Protein AF-A0A3S2V0A5-F1 (afdb_monomer_lite)

Radius of gyration: 32.0 Å; chains: 1; bounding box: 83×74×78 Å

Secondary structure (DSSP, 8-state):
---PPP------------TT--HHHHHHHHHHHHHHHHHHHHHHHHHHHH-----SS--EETTEEEEEEEEETTEEE-TTS-EEEGGGGGG-HHHHHHHHHHHHTT-EEEEEE-TT-HHHHHHHHHHHHHH--SEEEEEETTS-GGG-S-HHHHHHHHTT--

pLDDT: mean 76.96, std 18.18, range [40.91, 97.12]

Sequence (162 aa):
MSPDGEAAPGRGAAGSGLPGFDPVADLLFAVTAALLPAILVLLPAVQLAVRRPAAPGGIRVEGRPAETVVARAAGLRLPDGRSVALDRIPDDPGTRALLARLREDDGTLLVVVEPDGLESAFVLEPLLAAHGPGRVAQLRASEPCAASREPALARACAGAAP

Structure (mmCIF, N/CA/C/O backbone):
data_AF-A0A3S2V0A5-F1
#
_entry.id   AF-A0A3S2V0A5-F1
#
loop_
_atom_site.group_PDB
_atom_site.id
_atom_site.type_symbol
_atom_site.label_atom_id
_atom_site.label_alt_id
_atom_site.label_comp_id
_atom_site.label_asym_id
_atom_site.label_entity_id
_atom_site.label_seq_id
_atom_site.pdbx_PDB_ins_code
_atom_site.Cartn_x
_atom_site.Cartn_y
_atom_site.Cartn_z
_atom_site.occupancy
_atom_site.B_iso_or_equiv
_atom_site.auth_seq_id
_atom_site.auth_comp_id
_atom_site.auth_asym_id
_atom_site.auth_atom_id
_atom_site.pdbx_PDB_model_num
ATOM 1 N N . MET A 1 1 ? 67.701 59.475 -59.522 1.00 45.00 1 MET A N 1
ATOM 2 C CA . MET A 1 1 ? 67.914 58.153 -58.897 1.00 45.00 1 MET A CA 1
ATOM 3 C C . MET A 1 1 ? 66.823 57.934 -57.856 1.00 45.00 1 MET A C 1
ATOM 5 O O . MET A 1 1 ? 66.888 58.448 -56.754 1.00 45.00 1 MET A O 1
ATOM 9 N N . SER A 1 2 ? 65.764 57.279 -58.309 1.00 51.91 2 SER A N 1
ATOM 10 C CA . SER A 1 2 ? 64.647 56.611 -57.621 1.00 51.91 2 SER A CA 1
ATOM 11 C C . SER A 1 2 ? 64.142 55.650 -58.705 1.00 51.91 2 SER A C 1
ATOM 13 O O . SER A 1 2 ? 64.139 56.077 -59.867 1.00 51.91 2 SER A O 1
ATOM 15 N N . PRO A 1 3 ? 63.840 54.376 -58.416 1.00 57.81 3 PRO A N 1
ATOM 16 C CA . PRO A 1 3 ? 62.932 53.965 -57.344 1.00 57.81 3 PRO A CA 1
ATOM 17 C C . PRO A 1 3 ? 63.432 52.771 -56.504 1.00 57.81 3 PRO A C 1
ATOM 19 O O . PRO A 1 3 ? 64.089 51.870 -57.021 1.00 57.81 3 PRO A O 1
ATOM 22 N N . ASP A 1 4 ? 63.051 52.731 -55.228 1.00 53.91 4 ASP A N 1
ATOM 23 C CA . ASP A 1 4 ? 63.098 51.507 -54.425 1.00 53.91 4 ASP A CA 1
ATOM 24 C C . ASP A 1 4 ? 61.800 50.724 -54.650 1.00 53.91 4 ASP A C 1
ATOM 26 O O . ASP A 1 4 ? 60.697 51.245 -54.475 1.00 53.91 4 ASP A O 1
ATOM 30 N N . GLY A 1 5 ? 61.959 49.493 -55.131 1.00 53.88 5 GLY A N 1
ATOM 31 C CA . GLY A 1 5 ? 60.883 48.585 -55.497 1.00 53.88 5 GLY A CA 1
ATOM 32 C C . GLY A 1 5 ? 60.337 47.800 -54.308 1.00 53.88 5 GLY A C 1
ATOM 33 O O . GLY A 1 5 ? 61.083 47.246 -53.503 1.00 53.88 5 GLY A O 1
ATOM 34 N N . GLU A 1 6 ? 59.012 47.711 -54.268 1.00 53.62 6 GLU A N 1
ATOM 35 C CA . GLU A 1 6 ? 58.245 46.678 -53.578 1.00 53.62 6 GLU A CA 1
ATOM 36 C C . GLU A 1 6 ? 58.718 45.263 -53.955 1.00 53.62 6 GLU A C 1
ATOM 38 O O . GLU A 1 6 ? 58.821 44.918 -55.134 1.00 53.62 6 GLU A O 1
ATOM 43 N N . ALA A 1 7 ? 58.903 44.405 -52.949 1.00 53.09 7 ALA A N 1
ATOM 44 C CA . ALA A 1 7 ? 58.836 42.956 -53.103 1.00 53.09 7 ALA A CA 1
ATOM 45 C C . ALA A 1 7 ? 58.215 42.333 -51.843 1.00 53.09 7 ALA A C 1
ATOM 47 O O . ALA A 1 7 ? 58.722 42.464 -50.731 1.00 53.09 7 ALA A O 1
ATOM 48 N N . ALA A 1 8 ? 57.072 41.690 -52.060 1.00 53.41 8 ALA A N 1
ATOM 49 C CA . ALA A 1 8 ? 56.174 41.088 -51.086 1.00 53.41 8 ALA A CA 1
ATOM 50 C C . ALA A 1 8 ? 56.780 39.917 -50.277 1.00 53.41 8 ALA A C 1
ATOM 52 O O . ALA A 1 8 ? 57.675 39.223 -50.767 1.00 53.41 8 ALA A O 1
ATOM 53 N N . PRO A 1 9 ? 56.222 39.589 -49.093 1.00 52.97 9 PRO A N 1
ATOM 54 C CA . PRO A 1 9 ? 56.454 38.300 -48.453 1.00 52.97 9 PRO A CA 1
ATOM 55 C C . PRO A 1 9 ? 55.765 37.186 -49.257 1.00 52.97 9 PRO A C 1
ATOM 57 O O . PRO A 1 9 ? 54.540 37.083 -49.322 1.00 52.97 9 PRO A O 1
ATOM 60 N N . GLY A 1 10 ? 56.577 36.343 -49.893 1.00 48.62 10 GLY A N 1
ATOM 61 C CA . GLY A 1 10 ? 56.128 35.134 -50.568 1.00 48.62 10 GLY A CA 1
ATOM 62 C C . GLY A 1 10 ? 55.947 33.958 -49.606 1.00 48.62 10 GLY A C 1
ATOM 63 O O . GLY A 1 10 ? 56.852 33.649 -48.839 1.00 48.62 10 GLY A O 1
ATOM 64 N N . ARG A 1 11 ? 54.820 33.252 -49.796 1.00 47.44 11 ARG A N 1
ATOM 65 C CA . ARG A 1 11 ? 54.531 31.844 -49.432 1.00 47.44 11 ARG A CA 1
ATOM 66 C C . ARG A 1 11 ? 54.419 31.588 -47.917 1.00 47.44 11 ARG A C 1
ATOM 68 O O . ARG A 1 11 ? 55.399 31.588 -47.196 1.00 47.44 11 ARG A O 1
ATOM 75 N N . GLY A 1 12 ? 53.237 31.342 -47.352 1.00 51.41 12 GLY A N 1
ATOM 76 C CA . GLY A 1 12 ? 52.269 30.348 -47.817 1.00 51.41 12 GLY A CA 1
ATOM 77 C C . GLY A 1 12 ? 52.803 28.939 -47.550 1.00 51.41 12 GLY A C 1
ATOM 78 O O . GLY A 1 12 ? 53.232 28.270 -48.483 1.00 51.41 12 GLY A O 1
ATOM 79 N N . ALA A 1 13 ? 52.795 28.502 -46.287 1.00 47.12 13 ALA A N 1
ATOM 80 C CA . ALA A 1 13 ? 53.023 27.111 -45.901 1.00 47.12 13 ALA A CA 1
ATOM 81 C C . ALA A 1 13 ? 51.732 26.554 -45.285 1.00 47.12 13 ALA A C 1
ATOM 83 O O . ALA A 1 13 ? 51.499 26.634 -44.085 1.00 47.12 13 ALA A O 1
ATOM 84 N N . ALA A 1 14 ? 50.874 26.081 -46.190 1.00 49.22 14 ALA A N 1
ATOM 85 C CA . ALA A 1 14 ? 49.903 25.005 -46.028 1.00 49.22 14 ALA A CA 1
ATOM 86 C C . ALA A 1 14 ? 49.184 24.886 -44.671 1.00 49.22 14 ALA A C 1
ATOM 88 O O . ALA A 1 14 ? 49.430 23.973 -43.888 1.00 49.22 14 ALA A O 1
ATOM 89 N N . GLY A 1 15 ? 48.148 25.708 -44.500 1.00 50.28 15 GLY A N 1
ATOM 90 C CA . GLY A 1 15 ? 46.902 25.186 -43.953 1.00 50.28 15 GLY A CA 1
ATOM 91 C C . GLY A 1 15 ? 46.328 24.177 -44.948 1.00 50.28 15 GLY A C 1
ATOM 92 O O . GLY A 1 15 ? 45.618 24.551 -45.878 1.00 50.28 15 GLY A O 1
ATOM 93 N N . SER A 1 16 ? 46.674 22.899 -44.799 1.00 49.34 16 SER A N 1
ATOM 94 C CA . SER A 1 16 ? 45.989 21.803 -45.485 1.00 49.34 16 SER A CA 1
ATOM 95 C C . SER A 1 16 ? 44.717 21.475 -44.712 1.00 49.34 16 SER A C 1
ATOM 97 O O . SER A 1 16 ? 44.668 20.534 -43.923 1.00 49.34 16 SER A O 1
ATOM 99 N N . GLY A 1 17 ? 43.698 22.304 -44.925 1.00 46.53 17 GLY A N 1
ATOM 100 C CA . GLY A 1 17 ? 42.325 21.956 -44.615 1.00 46.53 17 GLY A CA 1
ATOM 101 C C . GLY A 1 17 ? 41.859 20.834 -45.539 1.00 46.53 17 GLY A C 1
ATOM 102 O O . GLY A 1 17 ? 41.654 21.049 -46.731 1.00 46.53 17 GLY A O 1
ATOM 103 N N . LEU A 1 18 ? 41.650 19.651 -44.971 1.00 53.88 18 LEU A N 1
ATOM 104 C CA . LEU A 1 18 ? 40.454 18.887 -45.300 1.00 53.88 18 LEU A CA 1
ATOM 105 C C . LEU A 1 18 ? 39.353 19.438 -44.382 1.00 53.88 18 LEU A C 1
ATOM 107 O O . LEU A 1 18 ? 39.542 19.428 -43.164 1.00 53.88 18 LEU A O 1
ATOM 111 N N . PRO A 1 19 ? 38.239 19.975 -44.905 1.00 57.69 19 PRO A N 1
ATOM 112 C CA . PRO A 1 19 ? 37.123 20.330 -44.049 1.00 57.69 19 PRO A CA 1
ATOM 113 C C . PRO A 1 19 ? 36.550 19.036 -43.466 1.00 57.69 19 PRO A C 1
ATOM 115 O O . PRO A 1 19 ? 36.007 18.213 -44.199 1.00 57.69 19 PRO A O 1
ATOM 118 N N . GLY A 1 20 ? 36.665 18.872 -42.149 1.00 59.91 20 GLY A N 1
ATOM 119 C CA . GLY A 1 20 ? 35.712 18.044 -41.413 1.00 59.91 20 GLY A CA 1
ATOM 120 C C . GLY A 1 20 ? 36.240 16.865 -40.608 1.00 59.91 20 GLY A C 1
ATOM 121 O O . GLY A 1 20 ? 35.416 16.030 -40.265 1.00 59.91 20 GLY A O 1
ATOM 122 N N . PHE A 1 21 ? 37.536 16.773 -40.290 1.00 56.50 21 PHE A N 1
ATOM 123 C CA . PHE A 1 21 ? 37.995 15.793 -39.296 1.00 56.50 21 PHE A CA 1
ATOM 124 C C . PHE A 1 21 ? 39.067 16.394 -38.382 1.00 56.50 21 PHE A C 1
ATOM 126 O O . PHE A 1 21 ? 40.219 16.565 -38.784 1.00 56.50 21 PHE A O 1
ATOM 133 N N . ASP A 1 22 ? 38.674 16.732 -37.157 1.00 81.88 22 ASP A N 1
ATOM 134 C CA . ASP A 1 22 ? 39.597 17.001 -36.057 1.00 81.88 22 ASP A CA 1
ATOM 135 C C . ASP A 1 22 ? 39.472 15.801 -35.114 1.00 81.88 22 ASP A C 1
ATOM 137 O O . ASP A 1 22 ? 38.493 15.709 -34.375 1.00 81.88 22 ASP A O 1
ATOM 141 N N . PRO A 1 23 ? 40.432 14.861 -35.125 1.00 77.12 23 PRO A N 1
ATOM 142 C CA . PRO A 1 23 ? 40.292 13.592 -34.419 1.00 77.12 23 PRO A CA 1
ATOM 143 C C . PRO A 1 23 ? 40.105 13.771 -32.910 1.00 77.12 23 PRO A C 1
ATOM 145 O O . PRO A 1 23 ? 39.523 12.904 -32.262 1.00 77.12 23 PRO A O 1
ATOM 148 N N . VAL A 1 24 ? 40.582 14.881 -32.339 1.00 80.62 24 VAL A N 1
ATOM 149 C CA . VAL A 1 24 ? 40.402 15.183 -30.918 1.00 80.62 24 VAL A CA 1
ATOM 150 C C . VAL A 1 24 ? 38.995 15.720 -30.674 1.00 80.62 24 VAL A C 1
ATOM 152 O O . VAL A 1 24 ? 38.321 15.253 -29.755 1.00 80.62 24 VAL A O 1
ATOM 155 N N . ALA A 1 25 ? 38.528 16.656 -31.503 1.00 81.75 25 ALA A N 1
ATOM 156 C CA . ALA A 1 25 ? 37.172 17.192 -31.396 1.00 81.75 25 ALA A CA 1
ATOM 157 C C . ALA A 1 25 ? 36.107 16.120 -31.682 1.00 81.75 25 ALA A C 1
ATOM 159 O O . ALA A 1 25 ? 35.136 16.014 -30.935 1.00 81.75 25 ALA A O 1
ATOM 160 N N . ASP A 1 26 ? 36.320 15.277 -32.691 1.00 82.31 26 ASP A N 1
ATOM 161 C CA . ASP A 1 26 ? 35.413 14.197 -33.083 1.00 82.31 26 ASP A CA 1
ATOM 162 C C . ASP A 1 26 ? 35.346 13.100 -32.011 1.00 82.31 26 ASP A C 1
ATOM 164 O O . ASP A 1 26 ? 34.263 12.606 -31.689 1.00 82.31 26 ASP A O 1
ATOM 168 N N . LEU A 1 27 ? 36.480 12.766 -31.379 1.00 85.00 27 LEU A N 1
ATOM 169 C CA . LEU A 1 27 ? 36.516 11.840 -30.244 1.00 85.00 27 LEU A CA 1
ATOM 170 C C . LEU A 1 27 ? 35.782 12.418 -29.029 1.00 85.00 27 LEU A C 1
ATOM 172 O O . LEU A 1 27 ? 34.980 11.719 -28.410 1.00 85.00 27 LEU A O 1
ATOM 176 N N . LEU A 1 28 ? 36.018 13.689 -28.692 1.00 85.25 28 LEU A N 1
ATOM 177 C CA . LEU A 1 28 ? 35.316 14.364 -27.597 1.00 85.25 28 LEU A CA 1
ATOM 178 C C . LEU A 1 28 ? 33.809 14.430 -27.858 1.00 85.25 28 LEU A C 1
ATOM 180 O O . LEU A 1 28 ? 33.020 14.183 -26.942 1.00 85.25 28 LEU A O 1
ATOM 184 N N . PHE A 1 29 ? 33.399 14.701 -29.098 1.00 83.81 29 PHE A N 1
ATOM 185 C CA . PHE A 1 29 ? 31.993 14.745 -29.480 1.00 83.81 29 PHE A CA 1
ATOM 186 C C . PHE A 1 29 ? 31.343 13.362 -29.385 1.00 83.81 29 PHE A C 1
ATOM 188 O O . PHE A 1 29 ? 30.272 13.236 -28.797 1.00 83.81 29 PHE A O 1
ATOM 195 N N . ALA A 1 30 ? 32.011 12.311 -29.868 1.00 84.69 30 ALA A N 1
ATOM 196 C CA . ALA A 1 30 ? 31.527 10.935 -29.775 1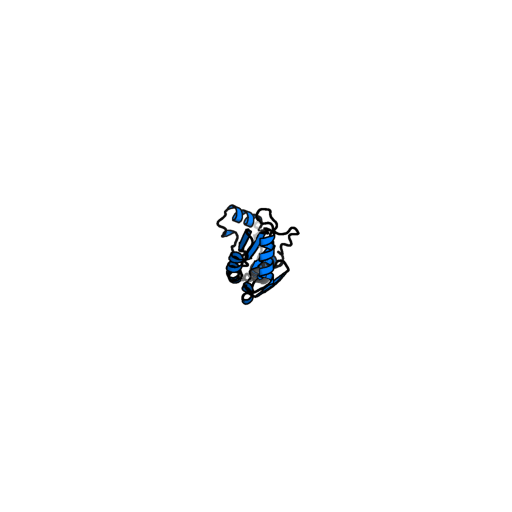.00 84.69 30 ALA A CA 1
ATOM 197 C C . ALA A 1 30 ? 31.409 10.452 -28.318 1.00 84.69 30 ALA A C 1
ATOM 199 O O . ALA A 1 30 ? 30.391 9.873 -27.935 1.00 84.69 30 ALA A O 1
ATOM 200 N N . VAL A 1 31 ? 32.414 10.734 -27.484 1.00 88.94 31 VAL A N 1
ATOM 201 C CA . VAL A 1 31 ? 32.406 10.388 -26.054 1.00 88.94 31 VAL A CA 1
ATOM 202 C C . VAL A 1 31 ? 31.282 11.129 -25.332 1.00 88.94 31 VAL A C 1
ATOM 204 O O . VAL A 1 31 ? 30.522 10.510 -24.590 1.00 88.94 31 VAL A O 1
ATOM 207 N N . THR A 1 32 ? 31.116 12.428 -25.594 1.00 86.50 32 THR A N 1
ATOM 208 C CA . THR A 1 32 ? 30.040 13.232 -24.994 1.00 86.50 32 THR A CA 1
ATOM 209 C C . THR A 1 32 ? 28.664 12.745 -25.451 1.00 86.50 32 THR A C 1
ATOM 211 O O . THR A 1 32 ? 27.779 12.559 -24.620 1.00 86.50 32 THR A O 1
ATOM 214 N N . ALA A 1 33 ? 28.490 12.460 -26.745 1.00 85.00 33 ALA A N 1
ATOM 215 C CA . ALA A 1 33 ? 27.244 11.948 -27.312 1.00 85.00 33 ALA A CA 1
ATOM 216 C C . ALA A 1 33 ? 26.857 10.561 -26.774 1.00 85.00 33 ALA A C 1
ATOM 218 O O . ALA A 1 33 ? 25.671 10.255 -26.704 1.00 85.00 33 ALA A O 1
ATOM 219 N N . ALA A 1 34 ? 27.827 9.736 -26.365 1.00 83.31 34 ALA A N 1
ATOM 220 C CA . ALA A 1 34 ? 27.571 8.449 -25.722 1.00 83.31 34 ALA A CA 1
ATOM 221 C C . ALA A 1 34 ? 27.292 8.583 -24.212 1.00 83.31 34 ALA A C 1
ATOM 223 O O . ALA A 1 34 ? 26.387 7.934 -23.685 1.00 83.31 34 ALA A O 1
ATOM 224 N N . LEU A 1 35 ? 28.040 9.439 -23.506 1.00 86.56 35 LEU A N 1
ATOM 225 C CA . LEU A 1 35 ? 27.907 9.623 -22.056 1.00 86.56 35 LEU A CA 1
ATOM 226 C C . LEU A 1 35 ? 26.645 10.387 -21.664 1.00 86.56 35 LEU A C 1
ATOM 228 O O . LEU A 1 35 ? 26.004 10.015 -20.687 1.00 86.56 35 LEU A O 1
ATOM 232 N N . LEU A 1 36 ? 26.264 11.429 -22.404 1.00 83.12 36 LEU A N 1
ATOM 233 C CA . LEU A 1 36 ? 25.111 12.263 -22.062 1.00 83.12 36 LEU A CA 1
ATOM 234 C C . LEU A 1 36 ? 23.790 11.468 -21.964 1.00 83.12 36 LEU A C 1
ATOM 236 O O . LEU A 1 36 ? 23.125 11.572 -20.931 1.00 83.12 36 LEU A O 1
ATOM 240 N N . PRO A 1 37 ? 23.401 10.635 -22.954 1.00 76.06 37 PRO A N 1
ATOM 241 C CA . PRO A 1 37 ? 22.191 9.825 -22.846 1.00 76.06 37 PRO A CA 1
ATOM 242 C C . PRO A 1 37 ? 22.328 8.735 -21.780 1.00 76.06 37 PRO A C 1
ATOM 244 O O . PRO A 1 37 ? 21.360 8.471 -21.073 1.00 76.06 37 PRO A O 1
ATOM 247 N N . ALA A 1 38 ? 23.516 8.147 -21.600 1.00 79.31 38 ALA A N 1
ATOM 248 C CA . ALA A 1 38 ? 23.745 7.171 -20.536 1.00 79.31 38 ALA A CA 1
ATOM 249 C C . ALA A 1 38 ? 23.515 7.798 -19.153 1.00 79.31 38 ALA A C 1
ATOM 251 O O . ALA A 1 38 ? 22.782 7.240 -18.341 1.00 79.31 38 ALA A O 1
ATOM 252 N N . ILE A 1 39 ? 24.059 8.993 -18.908 1.00 78.31 39 ILE A N 1
ATOM 253 C CA . ILE A 1 39 ? 23.857 9.750 -17.670 1.00 78.31 39 ILE A CA 1
ATOM 254 C C . ILE A 1 39 ? 22.379 10.104 -17.502 1.00 78.31 39 ILE A C 1
ATOM 256 O O . ILE A 1 39 ? 21.835 9.852 -16.435 1.00 78.31 39 ILE A O 1
ATOM 260 N N . LEU A 1 40 ? 21.707 10.621 -18.535 1.00 78.19 40 LEU A N 1
ATOM 261 C CA . LEU A 1 40 ? 20.284 10.983 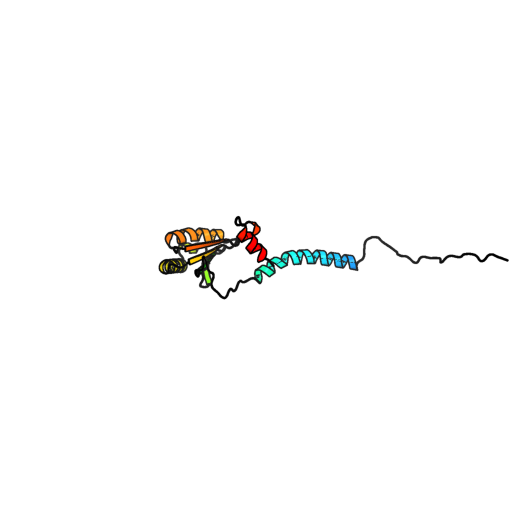-18.462 1.00 78.19 40 L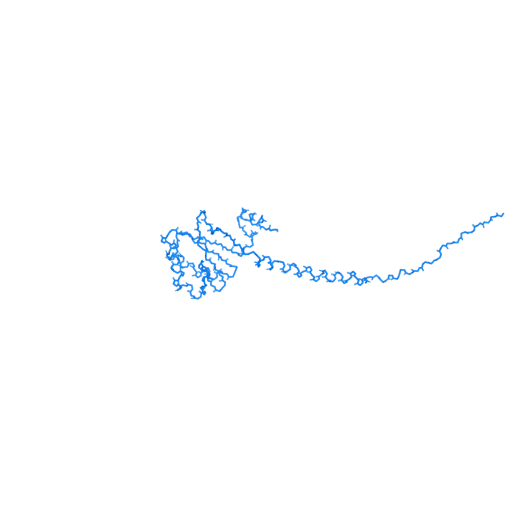EU A CA 1
ATOM 262 C C . LEU A 1 40 ? 19.368 9.783 -18.180 1.00 78.19 40 LEU A C 1
ATOM 264 O O . LEU A 1 40 ? 18.362 9.940 -17.493 1.00 78.19 40 LEU A O 1
ATOM 268 N N . VAL A 1 41 ? 19.720 8.589 -18.665 1.00 77.50 41 VAL A N 1
ATOM 269 C CA . VAL A 1 41 ? 18.973 7.349 -18.402 1.00 77.50 41 VAL A CA 1
ATOM 270 C C . VAL A 1 41 ? 19.294 6.773 -17.016 1.00 77.50 41 VAL A C 1
ATOM 272 O O . VAL A 1 41 ? 18.393 6.297 -16.327 1.00 77.50 41 VAL A O 1
ATOM 275 N N . LEU A 1 42 ? 20.554 6.831 -16.570 1.00 67.81 42 LEU A N 1
ATOM 276 C CA . LEU A 1 42 ? 20.983 6.262 -15.285 1.00 67.81 42 LEU A CA 1
ATOM 277 C C . LEU A 1 42 ? 20.700 7.167 -14.079 1.00 67.81 42 LEU A C 1
ATOM 279 O O . LEU A 1 42 ? 20.430 6.647 -12.995 1.00 67.81 42 LEU A O 1
ATOM 283 N N . LEU A 1 43 ? 20.719 8.495 -14.230 1.00 67.12 43 LEU A N 1
ATOM 284 C CA . LEU A 1 43 ? 20.458 9.432 -13.129 1.00 67.12 43 LEU A CA 1
ATOM 285 C C . LEU A 1 43 ? 19.127 9.170 -12.407 1.00 67.12 43 LEU A C 1
ATOM 287 O O . LEU A 1 43 ? 19.152 9.059 -11.179 1.00 67.12 43 LEU A O 1
ATOM 291 N N . PRO A 1 44 ? 17.976 9.035 -13.097 1.00 60.12 44 PRO A N 1
ATOM 292 C CA . PRO A 1 44 ? 16.710 8.782 -12.414 1.00 60.12 44 PRO A CA 1
ATOM 293 C C . PRO A 1 44 ? 16.713 7.438 -11.675 1.00 60.12 44 PRO A C 1
ATOM 295 O O . PRO A 1 44 ? 16.192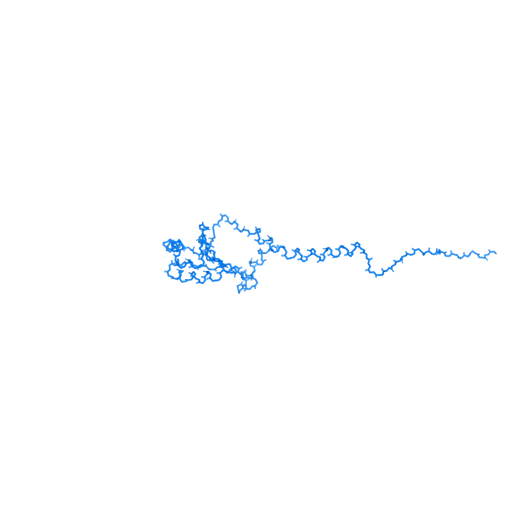 7.359 -10.563 1.00 60.12 44 PRO A O 1
ATOM 298 N N . ALA A 1 45 ? 17.367 6.406 -12.221 1.00 58.41 45 ALA A N 1
ATOM 299 C CA . ALA A 1 45 ? 17.471 5.097 -11.575 1.00 58.41 45 ALA A CA 1
ATOM 300 C C . ALA A 1 45 ? 18.292 5.145 -10.270 1.00 58.41 45 ALA A C 1
ATOM 302 O O . ALA A 1 45 ? 17.912 4.530 -9.273 1.00 58.41 45 ALA A O 1
ATOM 303 N N . VAL A 1 46 ? 19.381 5.922 -10.238 1.00 58.72 46 VAL A N 1
ATOM 304 C CA . VAL A 1 46 ? 20.215 6.093 -9.034 1.00 58.72 46 VAL A CA 1
ATOM 305 C C . VAL A 1 46 ? 19.515 6.965 -7.983 1.00 58.72 46 VAL A C 1
ATOM 307 O O . VAL A 1 46 ? 19.560 6.651 -6.795 1.00 58.72 46 VAL A O 1
ATOM 310 N N . GLN A 1 47 ? 18.804 8.017 -8.396 1.00 50.31 47 GLN A N 1
ATOM 311 C CA . GLN A 1 47 ? 18.053 8.886 -7.477 1.00 50.31 47 GLN A CA 1
ATOM 312 C C . GLN A 1 47 ? 16.899 8.145 -6.777 1.00 50.31 47 GLN A C 1
ATOM 314 O O . GLN A 1 47 ? 16.618 8.402 -5.604 1.00 50.31 47 GLN A O 1
ATOM 319 N N . LEU A 1 48 ? 16.273 7.179 -7.457 1.00 52.41 48 LEU A N 1
ATOM 320 C CA . LEU A 1 48 ? 15.245 6.307 -6.877 1.00 52.41 48 LEU A CA 1
ATOM 321 C C . LEU A 1 48 ? 15.825 5.303 -5.867 1.00 52.41 48 LEU A C 1
ATOM 323 O O . LEU A 1 48 ? 15.181 5.007 -4.864 1.00 52.41 48 LEU A O 1
ATOM 327 N N . ALA A 1 49 ? 17.053 4.821 -6.080 1.00 49.19 49 ALA A N 1
ATOM 328 C CA . ALA A 1 49 ? 17.715 3.897 -5.157 1.00 49.19 49 ALA A CA 1
ATOM 329 C C . ALA A 1 49 ? 18.197 4.575 -3.857 1.00 49.19 49 ALA A C 1
ATOM 331 O O . ALA A 1 49 ? 18.238 3.936 -2.805 1.00 49.19 49 ALA A O 1
ATOM 332 N N . VAL A 1 50 ? 18.544 5.868 -3.913 1.00 51.09 50 VAL A N 1
ATOM 333 C CA . VAL A 1 50 ? 19.070 6.634 -2.765 1.00 51.09 50 VAL A CA 1
ATOM 334 C C . VAL A 1 50 ? 17.956 7.244 -1.904 1.00 51.09 50 VAL A C 1
ATOM 336 O O . VAL A 1 50 ? 18.128 7.408 -0.695 1.00 51.09 50 VAL A O 1
ATOM 339 N N . ARG A 1 51 ? 16.771 7.519 -2.464 1.00 40.91 51 ARG A N 1
ATOM 340 C CA . ARG A 1 51 ? 15.622 8.026 -1.698 1.00 40.91 51 ARG A CA 1
ATOM 341 C C . ARG A 1 51 ? 14.862 6.898 -0.994 1.00 40.91 51 ARG A C 1
ATOM 343 O O . ARG A 1 51 ? 13.724 6.591 -1.328 1.00 40.91 51 ARG A O 1
ATOM 350 N N . ARG A 1 52 ? 15.445 6.334 0.067 1.00 43.69 52 ARG A N 1
ATOM 351 C CA . ARG A 1 52 ? 14.624 5.804 1.168 1.00 43.69 52 ARG A CA 1
ATOM 352 C C . ARG A 1 52 ? 14.215 6.984 2.045 1.00 43.69 52 ARG A C 1
ATOM 354 O O . ARG A 1 52 ? 15.091 7.543 2.706 1.00 43.69 52 ARG A O 1
ATOM 361 N N . PRO A 1 53 ? 12.931 7.370 2.122 1.00 44.09 53 PRO A N 1
ATOM 362 C CA . PRO A 1 53 ? 12.497 8.232 3.203 1.00 44.09 53 PRO A CA 1
ATOM 363 C C . PRO A 1 53 ? 12.541 7.399 4.489 1.00 44.09 53 PRO A C 1
ATOM 365 O O . PRO A 1 53 ? 11.593 6.705 4.841 1.00 44.09 53 PRO A O 1
ATOM 368 N N . ALA A 1 54 ? 13.673 7.431 5.186 1.00 48.19 54 ALA A N 1
ATOM 369 C CA . ALA A 1 54 ? 13.719 7.085 6.596 1.00 48.19 54 ALA A CA 1
ATOM 370 C C . ALA A 1 54 ? 13.272 8.332 7.366 1.00 48.19 54 ALA A C 1
ATOM 372 O O . ALA A 1 54 ? 14.097 9.142 7.777 1.00 48.19 54 ALA A O 1
ATOM 373 N N . ALA A 1 55 ? 11.960 8.539 7.489 1.00 43.47 55 ALA A N 1
ATOM 374 C CA . ALA A 1 55 ? 11.432 9.562 8.382 1.00 43.47 55 ALA A CA 1
ATOM 375 C C . ALA A 1 55 ? 11.409 8.991 9.816 1.00 43.47 55 ALA A C 1
ATOM 377 O O . ALA A 1 55 ? 10.711 8.005 10.052 1.00 43.47 55 ALA A O 1
ATOM 378 N N . PRO A 1 56 ? 12.138 9.578 10.787 1.00 43.19 56 PRO A N 1
ATOM 379 C CA . PRO A 1 56 ? 12.159 9.122 12.181 1.00 43.19 56 PRO A CA 1
ATOM 380 C C . PRO A 1 56 ? 10.909 9.531 12.991 1.00 43.19 56 PRO A C 1
ATOM 382 O O . PRO A 1 56 ? 10.901 9.457 14.215 1.00 43.19 56 PRO A O 1
ATOM 385 N N . GLY A 1 57 ? 9.828 9.932 12.323 1.00 56.81 57 GLY A N 1
ATOM 386 C CA . GLY A 1 57 ? 8.493 10.059 12.898 1.00 56.81 57 GLY A CA 1
ATOM 387 C C . GLY A 1 57 ? 7.539 9.276 12.009 1.00 56.81 57 GLY A C 1
ATOM 388 O O . GLY A 1 57 ? 7.511 9.516 10.803 1.00 56.81 57 GLY A O 1
ATOM 389 N N . GLY A 1 58 ? 6.812 8.313 12.581 1.00 65.88 58 GLY A N 1
ATOM 390 C CA . GLY A 1 58 ? 5.857 7.486 11.839 1.00 65.88 58 GLY A CA 1
ATOM 391 C C . GLY A 1 58 ? 4.897 8.323 10.987 1.00 65.88 58 GLY A C 1
ATOM 392 O O . GLY A 1 58 ? 4.616 9.484 11.300 1.00 65.88 58 GLY A O 1
ATOM 393 N N . ILE A 1 59 ? 4.411 7.738 9.892 1.00 80.56 59 ILE A N 1
ATOM 394 C CA . ILE A 1 59 ? 3.541 8.435 8.941 1.00 80.56 59 ILE A CA 1
ATOM 395 C C . ILE A 1 59 ? 2.262 8.880 9.653 1.00 80.56 59 ILE A C 1
ATOM 397 O O . ILE A 1 59 ? 1.721 8.151 10.485 1.00 80.56 59 ILE A O 1
ATOM 401 N N . ARG A 1 60 ? 1.787 10.092 9.345 1.00 81.62 60 ARG A N 1
ATOM 402 C CA . ARG A 1 60 ? 0.537 10.623 9.893 1.00 81.62 60 ARG A CA 1
ATOM 403 C C . ARG A 1 60 ? -0.468 10.902 8.789 1.00 81.62 60 ARG A C 1
ATOM 405 O O . ARG A 1 60 ? -0.119 11.479 7.765 1.00 81.62 60 ARG A O 1
ATOM 412 N N . VAL A 1 61 ? -1.720 10.546 9.039 1.00 82.75 61 VAL A N 1
ATOM 413 C CA . VAL A 1 61 ? -2.874 10.838 8.184 1.00 82.75 61 VAL A CA 1
ATOM 414 C C . VAL A 1 61 ? -3.827 11.680 9.022 1.00 82.75 61 VAL A C 1
ATOM 416 O O . VAL A 1 61 ? -4.193 11.278 10.125 1.00 82.75 61 VAL A O 1
ATOM 419 N N . GLU A 1 62 ? -4.150 12.888 8.552 1.00 83.62 62 GLU A N 1
ATOM 420 C CA . GLU A 1 62 ? -4.981 13.854 9.297 1.00 83.62 62 GLU A CA 1
ATOM 421 C C . GLU A 1 62 ? -4.453 14.134 10.723 1.00 83.62 62 GLU A C 1
ATOM 423 O O . GLU A 1 62 ? -5.202 14.249 11.690 1.00 83.62 62 GLU A O 1
ATOM 428 N N . GLY A 1 63 ? -3.126 14.187 10.885 1.00 82.00 63 GLY A N 1
ATOM 429 C CA . GLY A 1 63 ? -2.481 14.435 12.181 1.00 82.00 63 GLY A CA 1
ATOM 430 C C . GLY A 1 63 ? -2.451 13.236 13.141 1.00 82.00 63 GLY A C 1
ATOM 431 O O . GLY A 1 63 ? -1.812 13.327 14.195 1.00 82.00 63 GLY A O 1
ATOM 432 N N . ARG A 1 64 ? -3.041 12.090 12.782 1.00 80.50 64 ARG A N 1
ATOM 433 C CA . ARG A 1 64 ? -2.990 10.841 13.561 1.00 80.50 64 ARG A CA 1
ATOM 434 C C . ARG A 1 64 ? -1.891 9.907 13.056 1.00 80.50 64 ARG A C 1
ATOM 436 O O . ARG A 1 64 ? -1.679 9.875 11.848 1.00 80.50 64 ARG A O 1
ATOM 443 N N . PRO A 1 65 ? -1.203 9.150 13.929 1.00 86.62 65 PRO A N 1
ATOM 444 C CA . PRO A 1 65 ? -0.276 8.114 13.482 1.00 86.62 65 PRO A CA 1
ATOM 445 C C . PRO A 1 65 ? -1.020 7.075 12.637 1.00 86.62 65 PRO A C 1
ATOM 447 O O . PRO A 1 65 ? -2.138 6.685 12.972 1.00 86.62 65 PRO A O 1
ATOM 450 N N . ALA A 1 66 ? -0.405 6.665 11.534 1.00 87.69 66 ALA A N 1
ATOM 451 C CA . ALA A 1 66 ? -0.956 5.699 10.604 1.00 87.69 66 ALA A CA 1
ATOM 452 C C . ALA A 1 66 ? 0.006 4.526 10.421 1.00 87.69 66 ALA A C 1
ATOM 454 O O . ALA A 1 66 ? 1.194 4.697 10.134 1.00 87.69 66 ALA A O 1
ATOM 455 N N . GLU A 1 67 ? -0.539 3.327 10.555 1.00 91.75 67 GLU A N 1
ATOM 456 C CA . GLU A 1 67 ? 0.157 2.092 10.223 1.00 91.75 67 GLU A CA 1
ATOM 457 C C . GLU A 1 67 ? 0.148 1.913 8.710 1.00 91.75 67 GLU A C 1
ATOM 459 O O . GLU A 1 67 ? -0.842 2.214 8.044 1.00 91.75 67 GLU A O 1
ATOM 464 N N . THR A 1 68 ? 1.280 1.495 8.147 1.00 91.88 68 THR A N 1
ATOM 465 C CA . THR A 1 68 ? 1.494 1.543 6.697 1.00 91.88 68 THR A CA 1
ATOM 466 C C . THR A 1 68 ? 1.607 0.149 6.108 1.00 91.88 68 THR A C 1
ATOM 468 O O . THR A 1 68 ? 2.496 -0.619 6.470 1.00 91.88 68 THR A O 1
ATOM 471 N N . VAL A 1 69 ? 0.740 -0.145 5.145 1.00 93.94 69 VAL A N 1
ATOM 472 C CA . VAL A 1 69 ? 0.820 -1.339 4.302 1.00 93.94 69 VAL A CA 1
ATOM 473 C C . VAL A 1 69 ? 1.206 -0.905 2.897 1.00 93.94 69 VAL A C 1
ATOM 475 O O . VAL A 1 69 ? 0.657 0.060 2.372 1.00 93.94 69 VAL A O 1
ATOM 478 N N . VAL A 1 70 ? 2.143 -1.619 2.280 1.00 94.25 70 VAL A N 1
ATOM 479 C CA . VAL A 1 70 ? 2.568 -1.361 0.901 1.00 94.25 70 VAL A CA 1
ATOM 480 C C . VAL A 1 70 ? 2.052 -2.472 -0.003 1.00 94.25 70 VAL A C 1
ATOM 482 O O . VAL A 1 70 ? 2.411 -3.633 0.181 1.00 94.25 70 VAL A O 1
ATOM 485 N N . ALA A 1 71 ? 1.218 -2.120 -0.973 1.00 94.75 71 ALA A N 1
ATOM 486 C CA . ALA A 1 71 ? 0.761 -2.996 -2.037 1.00 94.75 71 ALA A CA 1
ATOM 487 C C . ALA A 1 71 ? 1.712 -2.889 -3.234 1.00 94.75 71 ALA A C 1
ATOM 489 O O . ALA A 1 71 ? 1.961 -1.793 -3.728 1.00 94.75 71 ALA A O 1
ATOM 490 N N . ARG A 1 72 ? 2.229 -4.030 -3.685 1.00 93.62 72 ARG A N 1
ATOM 491 C CA . ARG A 1 72 ? 3.184 -4.196 -4.797 1.00 93.62 72 ARG A CA 1
ATOM 492 C C . ARG A 1 72 ? 2.767 -5.382 -5.661 1.00 93.62 72 ARG A C 1
ATOM 494 O O . ARG A 1 72 ? 1.919 -6.161 -5.223 1.00 93.62 72 ARG A O 1
ATOM 501 N N . ALA A 1 73 ? 3.376 -5.589 -6.825 1.00 91.69 73 ALA A N 1
ATOM 502 C CA . ALA A 1 73 ? 3.017 -6.722 -7.694 1.00 91.69 73 ALA A CA 1
ATOM 503 C C . ALA A 1 73 ? 3.068 -8.088 -6.981 1.00 91.69 73 ALA A C 1
ATOM 505 O O . ALA A 1 73 ? 2.207 -8.938 -7.171 1.00 91.69 73 ALA A O 1
ATOM 506 N N . ALA A 1 74 ? 4.057 -8.294 -6.106 1.00 92.50 74 ALA A N 1
ATOM 507 C CA . ALA A 1 74 ? 4.243 -9.562 -5.395 1.00 92.50 74 ALA A CA 1
ATOM 508 C C . ALA A 1 74 ? 3.301 -9.771 -4.187 1.00 92.50 74 ALA A C 1
ATOM 510 O O . ALA A 1 74 ? 3.436 -10.775 -3.486 1.00 92.50 74 ALA A O 1
ATOM 511 N N . GLY A 1 75 ? 2.401 -8.828 -3.890 1.00 96.06 75 GLY A N 1
ATOM 512 C CA . GLY A 1 75 ? 1.487 -8.887 -2.746 1.00 96.06 75 GLY A CA 1
ATOM 513 C C . GLY A 1 75 ? 1.605 -7.681 -1.810 1.00 96.06 75 GLY A C 1
ATOM 514 O O . GLY A 1 75 ? 1.867 -6.559 -2.244 1.00 96.06 75 GLY A O 1
ATOM 515 N N . LEU A 1 76 ? 1.432 -7.900 -0.507 1.00 96.56 76 LEU A N 1
ATOM 516 C CA . LEU A 1 76 ? 1.506 -6.856 0.518 1.00 96.56 76 LEU A CA 1
ATOM 517 C C . LEU A 1 76 ? 2.819 -6.915 1.293 1.00 96.56 76 LEU A C 1
ATOM 519 O O . LEU A 1 76 ? 3.389 -7.982 1.526 1.00 96.56 76 LEU A O 1
ATOM 523 N N . ARG A 1 77 ? 3.272 -5.756 1.756 1.00 95.38 77 ARG A N 1
ATOM 524 C CA . ARG A 1 77 ? 4.260 -5.617 2.820 1.00 95.38 77 ARG A CA 1
ATOM 525 C C . ARG A 1 77 ? 3.603 -4.916 3.998 1.00 95.38 77 ARG A C 1
ATOM 527 O O . ARG A 1 77 ? 3.076 -3.817 3.852 1.00 95.38 77 ARG A O 1
ATOM 534 N N . LEU A 1 78 ? 3.617 -5.578 5.141 1.00 94.06 78 LEU A N 1
ATOM 535 C CA . LEU A 1 78 ? 2.987 -5.130 6.372 1.00 94.06 78 LEU A CA 1
ATOM 536 C C . LEU A 1 78 ? 3.942 -4.238 7.191 1.00 94.06 78 LEU A C 1
ATOM 538 O O . LEU A 1 78 ? 5.145 -4.208 6.901 1.00 94.06 78 LEU A O 1
ATOM 542 N N . PRO A 1 79 ? 3.437 -3.519 8.212 1.00 88.56 79 PRO A N 1
ATOM 543 C CA . PRO A 1 79 ? 4.253 -2.602 9.013 1.00 88.56 79 PRO A CA 1
ATOM 544 C C . PRO A 1 79 ? 5.378 -3.294 9.793 1.00 88.56 79 PRO A C 1
ATOM 546 O O . PRO A 1 79 ? 6.438 -2.713 10.008 1.00 88.56 79 PRO A O 1
ATOM 549 N N . ASP A 1 80 ? 5.171 -4.559 10.164 1.00 87.56 80 ASP A N 1
ATOM 550 C CA . ASP A 1 80 ? 6.161 -5.431 10.811 1.00 87.56 80 ASP A CA 1
ATOM 551 C C . ASP A 1 80 ? 7.284 -5.890 9.853 1.00 87.56 80 ASP A C 1
ATOM 553 O O . ASP A 1 80 ? 8.177 -6.643 10.239 1.00 87.56 80 ASP A O 1
ATOM 557 N N . GLY A 1 81 ? 7.247 -5.450 8.590 1.00 87.81 81 GLY A N 1
ATOM 558 C CA . GLY A 1 81 ? 8.187 -5.824 7.537 1.00 87.81 81 GLY A CA 1
ATOM 559 C C . GLY A 1 81 ? 7.860 -7.153 6.857 1.00 87.81 81 GLY A C 1
ATOM 560 O O . GLY A 1 81 ? 8.497 -7.497 5.855 1.00 87.81 81 GLY A O 1
ATOM 561 N N . ARG A 1 82 ? 6.857 -7.891 7.343 1.00 93.44 82 ARG A N 1
ATOM 562 C CA . ARG A 1 82 ? 6.442 -9.162 6.757 1.00 93.44 82 ARG A CA 1
ATOM 563 C C . ARG A 1 82 ? 5.833 -8.942 5.381 1.00 93.44 82 ARG A C 1
ATOM 565 O O . ARG A 1 82 ? 5.190 -7.935 5.098 1.00 93.44 82 ARG A O 1
ATOM 572 N N . SER A 1 83 ? 6.050 -9.916 4.512 1.00 94.88 83 SER A N 1
ATOM 573 C CA . SER A 1 83 ? 5.507 -9.932 3.160 1.00 94.88 83 SER A CA 1
ATOM 574 C C . SER A 1 83 ? 4.428 -11.001 3.042 1.00 94.88 83 SER A C 1
ATOM 576 O O . SER A 1 83 ? 4.636 -12.129 3.483 1.00 94.88 83 SER A O 1
ATOM 578 N N . VAL A 1 84 ? 3.302 -10.651 2.433 1.00 97.06 84 VAL A N 1
ATOM 579 C CA . VAL A 1 84 ? 2.178 -11.548 2.157 1.00 97.06 84 VAL A CA 1
ATOM 580 C C . VAL A 1 84 ? 2.031 -11.645 0.649 1.00 97.06 84 VAL A C 1
ATOM 582 O O . VAL A 1 84 ? 1.914 -10.618 -0.011 1.00 97.06 84 VAL A O 1
ATOM 585 N N . ALA A 1 85 ? 2.076 -12.858 0.105 1.00 97.12 85 ALA A N 1
ATOM 586 C CA . ALA A 1 85 ? 1.894 -13.082 -1.326 1.00 97.12 85 ALA A CA 1
ATOM 587 C C . ALA A 1 85 ? 0.454 -12.762 -1.753 1.00 97.12 85 ALA A C 1
ATOM 589 O O . ALA A 1 85 ? -0.470 -12.940 -0.959 1.00 97.12 85 ALA A O 1
ATOM 590 N N . LEU A 1 86 ? 0.276 -12.301 -2.993 1.00 95.88 86 LEU A N 1
ATOM 591 C CA . LEU A 1 86 ? -1.010 -11.868 -3.555 1.00 95.88 86 LEU A CA 1
ATOM 592 C C . LEU A 1 86 ? -2.145 -12.887 -3.337 1.00 95.88 86 LEU A C 1
ATOM 594 O O . LEU A 1 86 ? -3.208 -12.533 -2.833 1.00 95.88 86 LEU A O 1
ATOM 598 N N . ASP A 1 87 ? -1.885 -14.158 -3.642 1.00 95.81 87 ASP A N 1
ATOM 599 C CA . ASP A 1 87 ? -2.815 -15.288 -3.510 1.00 95.81 87 ASP A CA 1
ATOM 600 C C . ASP A 1 87 ? -3.200 -15.599 -2.057 1.00 95.81 87 ASP A C 1
ATOM 602 O O . ASP A 1 87 ? -4.218 -16.234 -1.798 1.00 95.81 87 ASP A O 1
ATOM 606 N N . ARG A 1 88 ? -2.395 -15.138 -1.096 1.00 96.88 88 ARG A N 1
ATOM 607 C CA . ARG A 1 88 ? -2.592 -15.384 0.336 1.00 96.88 88 ARG A CA 1
ATOM 608 C C . ARG A 1 88 ? -3.195 -14.206 1.077 1.00 96.88 88 ARG A C 1
ATOM 610 O O . ARG A 1 88 ? -3.552 -14.374 2.237 1.00 96.88 88 ARG A O 1
ATOM 617 N N . ILE A 1 89 ? -3.313 -13.034 0.449 1.00 96.00 89 ILE A N 1
ATOM 618 C CA . ILE A 1 89 ? -3.865 -11.833 1.092 1.00 96.00 89 ILE A CA 1
ATOM 619 C C . ILE A 1 89 ? -5.213 -12.117 1.777 1.00 96.00 89 ILE A C 1
ATOM 621 O O . ILE A 1 89 ? -5.317 -11.778 2.959 1.00 96.00 89 ILE A O 1
ATOM 625 N N . PRO A 1 90 ? -6.209 -12.761 1.122 1.00 94.31 90 PRO A N 1
ATOM 626 C CA . PRO A 1 90 ? -7.534 -12.968 1.713 1.00 94.31 90 PRO A CA 1
ATOM 627 C C . PRO A 1 90 ? -7.504 -13.763 3.019 1.00 94.31 90 PRO A C 1
ATOM 629 O O . PRO A 1 90 ? -8.304 -13.499 3.919 1.00 94.31 90 PRO A O 1
ATOM 632 N N . ASP A 1 91 ? -6.571 -14.709 3.127 1.00 94.38 91 ASP A N 1
ATOM 633 C CA . ASP A 1 91 ? -6.493 -15.696 4.205 1.00 94.38 91 ASP A CA 1
ATOM 634 C C . ASP A 1 91 ? -5.331 -15.483 5.173 1.00 94.38 91 ASP A C 1
ATOM 636 O O . ASP A 1 91 ? -5.196 -16.233 6.141 1.00 94.38 91 ASP A O 1
ATOM 640 N N . ASP A 1 92 ? -4.514 -14.448 4.968 1.00 96.00 92 ASP A N 1
ATOM 641 C CA . ASP A 1 92 ? -3.359 -14.201 5.820 1.00 96.00 92 ASP A CA 1
ATOM 642 C C . ASP A 1 92 ? -3.796 -13.797 7.241 1.00 96.00 92 ASP A C 1
ATOM 644 O O . ASP A 1 92 ? -4.412 -12.739 7.439 1.00 96.00 92 ASP A O 1
ATOM 648 N N . PRO A 1 93 ? -3.448 -14.598 8.264 1.00 93.44 93 PRO A N 1
ATOM 649 C CA . PRO A 1 93 ? -3.910 -14.361 9.624 1.00 93.44 93 PRO A CA 1
ATOM 650 C C . PRO A 1 93 ? -3.341 -13.072 10.210 1.00 93.44 93 PRO A C 1
ATOM 652 O O . PRO A 1 93 ? -4.013 -12.418 11.002 1.00 93.44 93 PRO A O 1
ATOM 655 N N . GLY A 1 94 ? -2.129 -12.665 9.822 1.00 93.44 94 GLY A N 1
ATOM 656 C CA . GLY A 1 94 ? -1.541 -11.447 10.365 1.00 93.44 94 GLY A CA 1
ATOM 657 C C . GLY A 1 94 ? -2.038 -10.174 9.671 1.00 93.44 94 GLY A C 1
ATOM 658 O O . GLY A 1 94 ? -2.117 -9.144 10.331 1.00 93.44 94 GLY A O 1
ATOM 659 N N . THR A 1 95 ? -2.463 -10.231 8.403 1.00 94.81 95 THR A N 1
ATOM 660 C CA . THR A 1 95 ? -3.234 -9.147 7.770 1.00 94.81 95 THR A CA 1
ATOM 661 C C . THR A 1 95 ? -4.553 -8.959 8.513 1.00 94.81 95 THR A C 1
ATOM 663 O O . THR A 1 95 ? -4.871 -7.844 8.920 1.00 94.81 95 THR A O 1
ATOM 666 N N . ARG A 1 96 ? -5.291 -10.046 8.780 1.00 93.94 96 ARG A N 1
ATOM 667 C CA . ARG A 1 96 ? -6.542 -9.987 9.557 1.00 93.94 96 ARG A CA 1
ATOM 668 C C . ARG A 1 96 ? -6.314 -9.464 10.977 1.00 93.94 96 ARG A C 1
ATOM 670 O O . ARG A 1 96 ? -7.061 -8.600 11.423 1.00 93.94 96 ARG A O 1
ATOM 677 N N . ALA A 1 97 ? -5.266 -9.927 11.660 1.00 93.50 97 ALA A N 1
ATOM 678 C CA . ALA A 1 97 ? -4.920 -9.464 13.004 1.00 93.50 97 ALA A CA 1
ATOM 679 C C . ALA A 1 97 ? -4.525 -7.979 13.034 1.00 93.50 97 ALA A C 1
ATOM 681 O O . ALA A 1 97 ? -4.915 -7.264 13.952 1.00 93.50 97 ALA A O 1
ATOM 682 N N . LEU A 1 98 ? -3.792 -7.497 12.023 1.00 94.62 98 LEU A N 1
ATOM 683 C CA . LEU A 1 98 ? -3.481 -6.075 11.873 1.00 94.62 98 LEU A CA 1
ATOM 684 C C . LEU A 1 98 ? -4.761 -5.246 11.737 1.00 94.62 98 LEU A C 1
ATOM 686 O O . LEU A 1 98 ? -4.927 -4.265 12.455 1.00 94.62 98 LEU A O 1
ATOM 690 N N . LEU A 1 99 ? -5.662 -5.639 10.833 1.00 95.38 99 LEU A N 1
ATOM 691 C CA . LEU A 1 99 ? -6.911 -4.911 10.602 1.00 95.38 99 LEU A CA 1
ATOM 692 C C . LEU A 1 99 ? -7.816 -4.923 11.840 1.00 95.38 99 LEU A C 1
ATOM 694 O O . LEU A 1 99 ? -8.346 -3.877 12.204 1.00 95.38 99 LEU A O 1
ATOM 698 N N . ALA A 1 100 ? -7.924 -6.067 12.522 1.00 93.81 100 ALA A N 1
ATOM 699 C CA . ALA A 1 100 ? -8.667 -6.193 13.772 1.00 93.81 100 ALA A CA 1
ATOM 700 C C . ALA A 1 100 ? -8.103 -5.275 14.864 1.00 93.81 100 ALA A C 1
ATOM 702 O O . ALA A 1 100 ? -8.855 -4.485 15.425 1.00 93.81 100 ALA A O 1
ATOM 703 N N . ARG A 1 101 ? -6.780 -5.291 15.087 1.00 94.69 101 ARG A N 1
ATOM 704 C CA . ARG A 1 101 ? -6.118 -4.394 16.047 1.00 94.69 101 ARG A CA 1
ATOM 705 C C . ARG A 1 101 ? -6.409 -2.929 15.732 1.00 94.69 101 ARG A C 1
ATOM 707 O O . ARG A 1 101 ? -6.840 -2.182 16.597 1.00 94.69 101 ARG A O 1
ATOM 714 N N . LEU A 1 102 ? -6.215 -2.516 14.478 1.00 94.19 102 LEU A N 1
ATOM 715 C CA . LEU A 1 102 ? -6.470 -1.132 14.070 1.00 94.19 102 LEU A CA 1
ATOM 716 C C . LEU A 1 102 ? -7.937 -0.742 14.232 1.00 94.19 102 LEU A C 1
ATOM 718 O O . LEU A 1 102 ? -8.237 0.406 14.536 1.00 94.19 102 LEU A O 1
ATOM 722 N N . ARG A 1 103 ? -8.862 -1.677 14.030 1.00 93.94 103 ARG A N 1
ATOM 723 C CA . ARG A 1 103 ? -10.283 -1.436 14.253 1.00 93.94 103 ARG A CA 1
ATOM 724 C C . ARG A 1 103 ? -10.611 -1.281 15.739 1.00 93.94 103 ARG A C 1
ATOM 726 O O . ARG A 1 103 ? -11.388 -0.394 16.077 1.00 93.94 103 ARG A O 1
ATOM 733 N N . GLU A 1 104 ? -10.047 -2.128 16.595 1.00 94.44 104 GLU A N 1
ATOM 734 C CA . GLU A 1 104 ? -10.232 -2.081 18.052 1.00 94.44 104 GLU A CA 1
ATOM 735 C C . GLU A 1 104 ? -9.651 -0.796 18.658 1.00 94.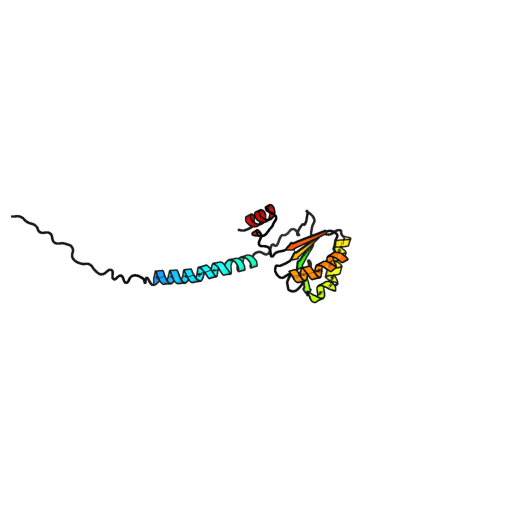44 104 GLU A C 1
ATOM 737 O O . GLU A 1 104 ? -10.293 -0.171 19.501 1.00 94.44 104 GLU A O 1
ATOM 742 N N . ASP A 1 105 ? -8.496 -0.354 18.160 1.00 92.19 105 ASP A N 1
ATOM 743 C CA . ASP A 1 105 ? -7.768 0.815 18.666 1.00 92.19 105 ASP A CA 1
ATOM 744 C C . ASP A 1 105 ? -8.207 2.161 18.036 1.00 92.19 105 ASP A C 1
ATOM 746 O O . ASP A 1 105 ? -7.578 3.189 18.293 1.00 92.19 105 ASP A O 1
ATOM 750 N N . ASP A 1 106 ? -9.239 2.189 17.175 1.00 89.94 106 ASP A N 1
ATOM 751 C CA . ASP A 1 106 ? -9.570 3.341 16.295 1.00 89.94 106 ASP A CA 1
ATOM 752 C C . ASP A 1 106 ? -8.331 3.886 15.540 1.00 89.94 106 ASP A C 1
ATOM 754 O O . ASP A 1 106 ? -8.139 5.092 15.333 1.00 89.94 106 ASP A O 1
ATOM 758 N N . GLY A 1 107 ? -7.444 2.968 15.154 1.00 90.31 107 GLY A N 1
ATOM 759 C CA . GLY A 1 107 ? -6.2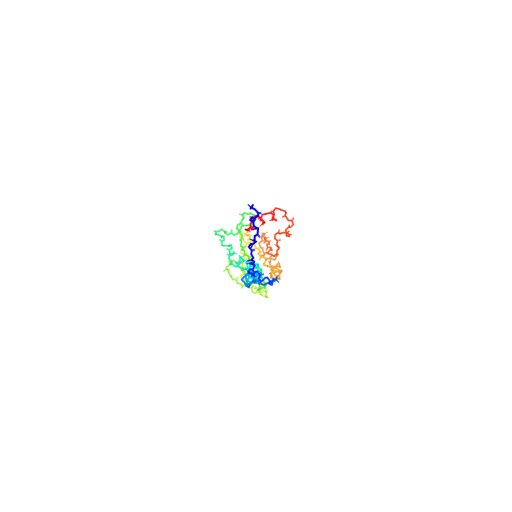07 3.235 14.443 1.00 90.31 107 GLY A CA 1
ATOM 760 C C . GLY A 1 107 ? -6.445 3.620 12.985 1.00 90.31 107 GLY A C 1
ATOM 761 O O . GLY A 1 107 ? -7.435 3.244 12.359 1.00 90.31 107 GLY A O 1
ATOM 762 N N . THR A 1 108 ? -5.496 4.358 12.414 1.00 91.31 108 THR A N 1
ATOM 763 C CA . THR A 1 108 ? -5.534 4.737 10.998 1.00 91.31 108 THR A CA 1
ATOM 764 C C . THR A 1 108 ? -4.641 3.814 10.178 1.00 91.31 108 THR A C 1
ATOM 766 O O . THR A 1 108 ? -3.489 3.574 10.544 1.00 91.31 108 THR A O 1
ATOM 769 N N . LEU A 1 109 ? -5.145 3.342 9.037 1.00 93.38 109 LEU A N 1
ATOM 770 C CA . LEU A 1 109 ? -4.354 2.605 8.054 1.00 93.38 109 LEU A CA 1
ATOM 771 C C . LEU A 1 109 ? -4.038 3.486 6.845 1.00 93.38 109 LEU A C 1
ATOM 773 O O . LEU A 1 109 ? -4.934 4.089 6.256 1.00 93.38 109 LEU A O 1
ATOM 777 N N . LEU A 1 110 ? -2.772 3.502 6.438 1.00 93.31 110 LEU A N 1
ATOM 778 C CA . LEU A 1 110 ? -2.335 4.009 5.145 1.00 93.31 110 LEU A CA 1
ATOM 779 C C . LEU A 1 110 ? -1.973 2.836 4.231 1.00 93.31 110 LEU A C 1
ATOM 781 O O . LEU A 1 110 ? -1.067 2.058 4.530 1.00 93.31 110 LEU A O 1
ATOM 785 N N . VAL A 1 111 ? -2.646 2.744 3.089 1.00 93.56 111 VAL A N 1
ATOM 786 C CA . VAL A 1 111 ? -2.315 1.803 2.017 1.00 93.56 111 VAL A CA 1
ATOM 787 C C . VAL A 1 111 ? -1.530 2.549 0.946 1.00 93.56 111 VAL A C 1
ATOM 789 O O . VAL A 1 111 ? -2.071 3.404 0.247 1.00 93.56 111 VAL A O 1
ATOM 792 N N . VAL A 1 112 ? -0.247 2.232 0.813 1.00 92.19 112 VAL A N 1
ATOM 793 C CA . VAL A 1 112 ? 0.612 2.751 -0.253 1.00 92.19 112 VAL A CA 1
ATOM 794 C C . VAL A 1 112 ? 0.586 1.765 -1.407 1.00 92.19 112 VAL A C 1
ATOM 796 O O . VAL A 1 112 ? 1.021 0.629 -1.261 1.00 92.19 112 VAL A O 1
ATOM 799 N N . VAL A 1 113 ? 0.077 2.189 -2.553 1.00 91.81 113 VAL A N 1
ATOM 800 C CA . VAL A 1 113 ? -0.027 1.373 -3.760 1.00 91.81 113 VAL A CA 1
ATOM 801 C C . VAL A 1 113 ? 1.125 1.738 -4.683 1.00 91.81 113 VAL A C 1
ATOM 803 O O . VAL A 1 113 ? 1.139 2.825 -5.262 1.00 91.81 113 VAL A O 1
ATOM 806 N N . GLU A 1 114 ? 2.110 0.849 -4.794 1.00 88.31 114 GLU A N 1
ATOM 807 C CA . GLU A 1 114 ? 3.198 0.975 -5.764 1.00 88.31 114 GLU A CA 1
ATOM 808 C C . GLU A 1 114 ? 2.650 0.905 -7.201 1.00 88.31 114 GLU A C 1
ATOM 810 O O . GLU A 1 114 ? 1.523 0.442 -7.412 1.00 88.31 114 GLU A O 1
ATOM 815 N N . PRO A 1 115 ? 3.406 1.373 -8.212 1.00 85.44 115 PRO A N 1
ATOM 816 C CA . PRO A 1 115 ? 2.906 1.426 -9.584 1.00 85.44 115 PRO A CA 1
ATOM 817 C C . PRO A 1 115 ? 2.390 0.103 -10.148 1.00 85.44 115 PRO A C 1
ATOM 819 O O . PRO A 1 115 ? 1.461 0.099 -10.951 1.00 85.44 115 PRO A O 1
ATOM 822 N N . ASP A 1 116 ? 2.963 -1.004 -9.696 1.00 87.31 116 ASP A N 1
ATOM 823 C CA . ASP A 1 116 ? 2.609 -2.371 -10.067 1.00 87.31 116 ASP A CA 1
ATOM 824 C C . ASP A 1 116 ? 1.713 -3.066 -9.017 1.00 87.31 116 ASP A C 1
ATOM 826 O O . ASP A 1 116 ? 1.358 -4.232 -9.159 1.00 87.31 116 ASP A O 1
ATOM 830 N N . GLY A 1 117 ? 1.327 -2.356 -7.954 1.00 91.31 117 GLY A N 1
ATOM 831 C CA . GLY A 1 117 ? 0.632 -2.893 -6.786 1.00 91.31 117 GLY A CA 1
ATOM 832 C C . GLY A 1 117 ? -0.888 -2.832 -6.829 1.00 91.31 117 GLY A C 1
ATOM 833 O O . GLY A 1 117 ? -1.530 -3.134 -5.823 1.00 91.31 117 GLY A O 1
ATOM 834 N N . LEU A 1 118 ? -1.477 -2.434 -7.960 1.00 93.06 118 LEU A N 1
ATOM 835 C CA . LEU A 1 118 ? -2.927 -2.258 -8.096 1.00 93.06 118 LEU A CA 1
ATOM 836 C C . LEU A 1 118 ? -3.707 -3.543 -7.805 1.00 93.06 118 LEU A C 1
ATOM 838 O O . LEU A 1 118 ? -4.737 -3.485 -7.141 1.00 93.06 118 LEU A O 1
ATOM 842 N N . GLU A 1 119 ? -3.210 -4.693 -8.256 1.00 94.56 119 GLU A N 1
ATOM 843 C CA . GLU A 1 119 ? -3.873 -5.980 -8.033 1.00 94.56 119 GLU A CA 1
ATOM 844 C C . GLU A 1 119 ? -3.893 -6.348 -6.543 1.00 94.56 119 GLU A C 1
ATOM 846 O O . GLU A 1 119 ? -4.940 -6.669 -5.988 1.00 94.56 119 GLU A O 1
ATOM 851 N N . SER A 1 120 ? -2.763 -6.189 -5.853 1.00 95.88 120 SER A N 1
ATOM 852 C CA . SER A 1 120 ? -2.670 -6.401 -4.404 1.00 95.88 120 SER A CA 1
ATOM 853 C C . SER A 1 120 ? -3.565 -5.450 -3.611 1.00 95.88 120 SER A C 1
ATOM 855 O O . SER A 1 120 ? -4.172 -5.858 -2.621 1.00 95.88 120 SER A O 1
ATOM 857 N N . ALA A 1 121 ? -3.665 -4.187 -4.038 1.00 95.06 121 ALA A N 1
ATOM 858 C CA . ALA A 1 121 ? -4.571 -3.220 -3.428 1.00 95.06 121 ALA A CA 1
ATOM 859 C C . ALA A 1 121 ? -6.036 -3.632 -3.629 1.00 95.06 121 ALA A C 1
ATOM 861 O O . ALA A 1 121 ? -6.804 -3.621 -2.672 1.00 95.06 121 ALA A O 1
ATOM 862 N N . PHE A 1 122 ? -6.391 -4.071 -4.837 1.00 95.69 122 PHE A N 1
ATOM 863 C CA . PHE A 1 122 ? -7.730 -4.547 -5.167 1.00 95.69 122 PHE A CA 1
ATOM 864 C C . PHE A 1 122 ? -8.128 -5.780 -4.342 1.00 95.69 122 PHE A C 1
ATOM 866 O O . PHE A 1 122 ? -9.217 -5.824 -3.781 1.00 95.69 122 PHE A O 1
ATOM 873 N N . VAL A 1 123 ? -7.231 -6.758 -4.185 1.00 96.44 123 VAL A N 1
ATOM 874 C CA . VAL A 1 123 ? -7.486 -7.946 -3.349 1.00 96.44 123 VAL A CA 1
ATOM 875 C C . VAL A 1 123 ? -7.617 -7.588 -1.861 1.00 96.44 123 VAL A C 1
ATOM 877 O O . VAL A 1 123 ? -8.324 -8.268 -1.117 1.00 96.44 123 VAL A O 1
ATOM 880 N N . LEU A 1 124 ? -6.973 -6.509 -1.410 1.00 96.19 124 LEU A N 1
ATOM 881 C CA . LEU A 1 124 ? -7.083 -6.019 -0.036 1.00 96.19 124 LEU A CA 1
ATOM 882 C C . LEU A 1 124 ? -8.417 -5.288 0.234 1.00 96.19 124 LEU A C 1
ATOM 884 O O . LEU A 1 124 ? -8.878 -5.290 1.376 1.00 96.19 124 LEU A O 1
ATOM 888 N N . GLU A 1 125 ? -9.070 -4.697 -0.772 1.00 94.62 125 GLU A N 1
ATOM 889 C CA . GLU A 1 125 ? -10.304 -3.906 -0.599 1.00 94.62 125 GLU A CA 1
ATOM 890 C C . GLU A 1 125 ? -11.442 -4.656 0.124 1.00 94.62 125 GLU A C 1
ATOM 892 O O . GLU A 1 125 ? -11.980 -4.101 1.088 1.00 94.62 125 GLU A O 1
ATOM 897 N N . PRO A 1 126 ? -11.794 -5.910 -0.229 1.00 94.12 126 PRO A N 1
ATOM 898 C CA . PRO A 1 126 ? -12.824 -6.661 0.491 1.00 94.12 126 PRO A CA 1
ATOM 899 C C . PRO A 1 126 ? -12.490 -6.881 1.970 1.00 94.12 126 PRO A C 1
ATOM 901 O O . PRO A 1 126 ? -13.379 -6.828 2.820 1.00 94.12 126 PRO A O 1
ATOM 904 N N . LEU A 1 127 ? -11.210 -7.086 2.301 1.00 94.25 127 LEU A N 1
ATOM 905 C CA . LEU A 1 127 ? -10.772 -7.233 3.691 1.00 94.25 127 LEU A CA 1
ATOM 906 C C . LEU A 1 127 ? -10.895 -5.919 4.456 1.00 94.25 127 LEU A C 1
ATOM 908 O O . LEU A 1 127 ? -11.301 -5.927 5.614 1.00 94.25 127 LEU A O 1
ATOM 912 N N . LEU A 1 128 ? -10.574 -4.791 3.821 1.00 94.94 128 LEU A N 1
ATOM 913 C CA . LEU A 1 128 ? -10.755 -3.469 4.419 1.00 94.94 128 LEU A CA 1
ATOM 914 C C . LEU A 1 128 ? -12.235 -3.158 4.643 1.00 94.94 128 LEU A C 1
ATOM 916 O O . LEU A 1 128 ? -12.595 -2.635 5.692 1.00 94.94 128 LEU A O 1
ATOM 920 N N . ALA A 1 129 ? -13.102 -3.528 3.703 1.00 92.44 129 ALA A N 1
ATOM 921 C CA . ALA A 1 129 ? -14.540 -3.342 3.850 1.00 92.44 129 ALA A CA 1
ATOM 922 C C . ALA A 1 129 ? -15.126 -4.202 4.985 1.00 92.44 129 ALA A C 1
ATOM 924 O O . ALA A 1 129 ? -15.962 -3.727 5.752 1.00 92.44 129 ALA A O 1
ATOM 925 N N . ALA A 1 130 ? -14.683 -5.457 5.111 1.00 91.94 130 ALA A N 1
ATOM 926 C CA . ALA A 1 130 ? -15.206 -6.391 6.108 1.00 91.94 130 ALA A CA 1
ATOM 927 C C . ALA A 1 130 ? -14.593 -6.204 7.507 1.00 91.94 130 ALA A C 1
ATOM 929 O O . ALA A 1 130 ? -15.284 -6.325 8.519 1.00 91.94 130 ALA A O 1
ATOM 930 N N . HIS A 1 131 ? -13.292 -5.930 7.569 1.00 90.62 131 HIS A N 1
ATOM 931 C CA . HIS A 1 131 ? -12.491 -5.998 8.795 1.00 90.62 131 HIS A CA 1
ATOM 932 C C . HIS A 1 131 ? -11.624 -4.764 9.031 1.00 90.62 131 HIS A C 1
ATOM 934 O O . HIS A 1 131 ? -10.964 -4.681 10.064 1.00 90.62 131 HIS A O 1
ATOM 940 N N . GLY A 1 132 ? -11.600 -3.817 8.096 1.00 88.44 132 GLY A N 1
ATOM 941 C CA . GLY A 1 132 ? -10.747 -2.646 8.186 1.00 88.44 132 GLY A CA 1
ATOM 942 C C . GLY A 1 132 ? -11.111 -1.709 9.341 1.00 88.44 132 GLY A C 1
ATOM 943 O O . GLY A 1 132 ? -12.216 -1.774 9.908 1.00 88.44 132 GLY A O 1
ATOM 944 N N . PRO A 1 133 ? -10.169 -0.819 9.692 1.00 92.00 133 PRO A N 1
ATOM 945 C CA . PRO A 1 133 ? -10.423 0.250 10.643 1.00 92.00 133 PRO A CA 1
ATOM 946 C C . PRO A 1 133 ? -11.412 1.274 10.080 1.00 92.00 133 PRO A C 1
ATOM 948 O O . PRO A 1 133 ? -11.639 1.353 8.872 1.00 92.00 133 PRO A O 1
ATOM 951 N N . GLY A 1 134 ? -11.953 2.124 10.957 1.00 87.50 134 GLY A N 1
ATOM 952 C CA . GLY A 1 134 ? -12.845 3.214 10.550 1.00 87.50 134 GLY A CA 1
ATOM 953 C C . GLY A 1 134 ? -12.176 4.267 9.657 1.00 87.50 134 GLY A C 1
ATOM 954 O O . GLY A 1 134 ? -12.871 5.035 8.995 1.00 87.50 134 GLY A O 1
ATOM 955 N N . ARG A 1 135 ? -10.835 4.308 9.620 1.00 89.69 135 ARG A N 1
ATOM 956 C CA . ARG A 1 135 ? -10.049 5.261 8.826 1.00 89.69 135 ARG A CA 1
ATOM 957 C C . ARG A 1 135 ? -9.017 4.543 7.970 1.00 89.69 135 ARG A C 1
ATOM 959 O O . ARG A 1 135 ? -8.023 4.019 8.475 1.00 89.69 135 ARG A O 1
ATOM 966 N N . VAL A 1 136 ? -9.233 4.591 6.661 1.00 91.75 136 VAL A N 1
ATOM 967 C CA . VAL A 1 136 ? -8.303 4.078 5.657 1.00 91.75 136 VAL A CA 1
ATOM 968 C C . VAL A 1 136 ? -7.994 5.196 4.671 1.00 91.75 136 VAL A C 1
ATOM 970 O O . VAL A 1 136 ? -8.902 5.753 4.058 1.00 91.75 136 VAL A O 1
ATOM 973 N N . ALA A 1 137 ? -6.714 5.510 4.505 1.00 88.81 137 ALA A N 1
ATOM 974 C CA . ALA A 1 137 ? -6.223 6.371 3.438 1.00 88.81 137 ALA A CA 1
ATOM 975 C C . ALA A 1 137 ? -5.473 5.528 2.408 1.00 88.81 137 ALA A C 1
ATOM 977 O O . ALA A 1 137 ? -4.753 4.596 2.766 1.00 88.81 137 ALA A O 1
ATOM 978 N N . GLN A 1 138 ? -5.616 5.870 1.130 1.00 89.50 138 GLN A N 1
ATOM 979 C CA . GLN A 1 138 ? -4.856 5.247 0.051 1.00 89.50 138 GLN A CA 1
ATOM 980 C C . GLN A 1 138 ? -3.969 6.286 -0.631 1.00 89.50 138 GLN A C 1
ATOM 982 O O . GLN A 1 138 ? -4.425 7.378 -0.966 1.00 89.50 138 GLN A O 1
ATOM 987 N N . LEU A 1 139 ? -2.709 5.929 -0.862 1.00 87.06 139 LEU A N 1
ATOM 988 C CA . LEU A 1 139 ? -1.743 6.722 -1.610 1.00 87.06 139 LEU A CA 1
ATOM 989 C C . LEU A 1 139 ? -1.252 5.903 -2.799 1.00 87.06 139 LEU A C 1
ATOM 991 O O . LEU A 1 139 ? -0.619 4.870 -2.612 1.00 87.06 139 LEU A O 1
ATOM 995 N N . ARG A 1 140 ? -1.508 6.367 -4.023 1.00 86.00 140 ARG A N 1
ATOM 996 C CA . ARG A 1 140 ? -0.982 5.739 -5.241 1.00 86.00 140 ARG A CA 1
ATOM 997 C C . ARG A 1 140 ? 0.352 6.382 -5.606 1.00 86.00 140 ARG A C 1
ATOM 999 O O . ARG A 1 140 ? 0.409 7.581 -5.849 1.00 86.00 140 ARG A O 1
ATOM 1006 N N . ALA A 1 141 ? 1.416 5.588 -5.647 1.00 77.31 141 ALA A N 1
ATOM 1007 C CA . ALA A 1 141 ? 2.772 6.051 -5.936 1.00 77.31 141 ALA A CA 1
ATOM 1008 C C . ALA A 1 141 ? 3.064 6.199 -7.445 1.00 77.31 141 ALA A C 1
ATOM 1010 O O . ALA A 1 141 ? 4.161 6.608 -7.815 1.00 77.31 141 ALA A O 1
ATOM 1011 N N . SER A 1 142 ? 2.111 5.855 -8.320 1.00 62.66 142 SER A N 1
ATOM 1012 C CA . SER A 1 142 ? 2.273 5.836 -9.782 1.00 62.66 142 SER A CA 1
ATOM 1013 C C . SER A 1 142 ? 1.848 7.088 -10.524 1.00 62.66 142 SER A C 1
ATOM 1015 O O . SER A 1 142 ? 2.185 7.205 -11.702 1.00 62.66 142 SER A O 1
ATOM 1017 N N . GLU A 1 143 ? 1.116 8.012 -9.907 1.00 58.00 143 GLU A N 1
ATOM 1018 C CA . GLU A 1 143 ? 0.787 9.241 -10.619 1.00 58.00 143 GLU A CA 1
ATOM 1019 C C . GLU A 1 143 ? 1.999 10.177 -10.565 1.00 58.00 143 GLU A C 1
ATOM 1021 O O . GLU A 1 143 ? 2.389 10.604 -9.472 1.00 58.00 143 GLU A O 1
ATOM 1026 N N . PRO A 1 144 ? 2.627 10.515 -11.713 1.00 58.06 144 PRO A N 1
ATOM 1027 C CA . PRO A 1 144 ? 3.563 11.626 -11.723 1.00 58.06 144 PRO A CA 1
ATOM 1028 C C . PRO A 1 144 ? 2.806 12.820 -11.154 1.00 58.06 144 PRO A C 1
ATOM 1030 O O . PRO A 1 144 ? 1.675 13.063 -11.561 1.00 58.06 144 PRO A O 1
ATOM 1033 N N . CYS A 1 145 ? 3.382 13.566 -10.213 1.00 58.94 145 CYS A N 1
ATOM 1034 C CA . CYS A 1 145 ? 2.623 14.609 -9.516 1.00 58.94 145 CYS A CA 1
ATOM 1035 C C . CYS A 1 145 ? 2.016 15.683 -10.445 1.00 58.94 145 CYS A C 1
ATOM 1037 O O . CYS A 1 145 ? 1.109 16.405 -10.039 1.00 58.94 145 CYS A O 1
ATOM 1039 N N . ALA A 1 146 ? 2.476 15.759 -11.697 1.00 54.72 146 ALA A N 1
ATOM 1040 C CA . ALA A 1 146 ? 1.867 16.537 -12.773 1.00 54.72 146 ALA A CA 1
ATOM 1041 C C . ALA A 1 146 ? 0.437 16.088 -13.156 1.00 54.72 146 ALA A C 1
ATOM 1043 O O . ALA A 1 146 ? -0.326 16.889 -13.684 1.00 54.72 146 ALA A O 1
ATOM 1044 N N . ALA A 1 147 ? 0.067 14.834 -12.894 1.00 58.03 147 ALA A N 1
ATOM 1045 C CA . ALA A 1 147 ? -1.253 14.260 -13.149 1.00 58.03 147 ALA A CA 1
ATOM 1046 C C . ALA A 1 147 ? -2.244 14.463 -11.986 1.00 58.03 147 ALA A C 1
ATOM 1048 O O . ALA A 1 147 ? -3.427 14.153 -12.133 1.00 58.03 147 ALA A O 1
ATOM 1049 N N . SER A 1 148 ? -1.792 15.013 -10.849 1.00 59.78 148 SER A N 1
ATOM 1050 C CA . SER A 1 148 ? -2.670 15.318 -9.718 1.00 59.78 148 SER A CA 1
ATOM 1051 C C . SER A 1 148 ? -3.745 16.325 -10.129 1.00 59.78 148 SER A C 1
ATOM 1053 O O . SER A 1 148 ? -3.443 17.443 -10.551 1.00 59.78 148 SER A O 1
ATOM 1055 N N . ARG A 1 149 ? -5.017 15.960 -9.926 1.00 60.78 149 ARG A N 1
ATOM 1056 C CA . ARG A 1 149 ? -6.166 16.863 -10.128 1.00 60.78 149 ARG A CA 1
ATOM 1057 C C . ARG A 1 149 ? -6.225 17.994 -9.100 1.00 60.78 149 ARG A C 1
ATOM 1059 O O . ARG A 1 149 ? -6.938 18.969 -9.312 1.00 60.78 149 ARG A O 1
ATOM 1066 N N . GLU A 1 150 ? -5.481 17.869 -8.004 1.00 62.78 150 GLU A N 1
ATOM 1067 C CA . GLU A 1 150 ? -5.397 18.865 -6.942 1.00 62.78 150 GLU A CA 1
ATOM 1068 C C . GLU A 1 150 ? -4.208 19.820 -7.189 1.00 62.78 150 GLU A C 1
ATOM 1070 O O . GLU A 1 150 ? -3.046 19.401 -7.075 1.00 62.78 150 GLU A O 1
ATOM 1075 N N . PRO A 1 151 ? -4.451 21.116 -7.483 1.00 67.00 151 PRO A N 1
ATOM 1076 C CA . PRO A 1 151 ? -3.394 22.070 -7.838 1.00 67.00 151 PRO A CA 1
ATOM 1077 C C . PRO A 1 151 ? -2.427 22.378 -6.689 1.00 67.00 151 PRO A C 1
ATOM 1079 O O . PRO A 1 151 ? -1.312 22.851 -6.913 1.00 67.00 151 PRO A O 1
ATOM 1082 N N . ALA A 1 152 ? -2.861 22.187 -5.441 1.00 65.25 152 ALA A N 1
ATOM 1083 C CA . ALA A 1 152 ? -2.016 22.356 -4.260 1.00 65.25 152 ALA A CA 1
ATOM 1084 C C . ALA A 1 152 ? -1.014 21.200 -4.126 1.00 65.25 152 ALA A C 1
ATOM 1086 O O . ALA A 1 152 ? 0.171 21.437 -3.897 1.00 65.25 152 ALA A O 1
ATOM 1087 N N . LEU A 1 153 ? -1.476 19.968 -4.354 1.00 58.16 153 LEU A N 1
ATOM 1088 C CA . LEU A 1 153 ? -0.656 18.761 -4.289 1.00 58.16 153 LEU A CA 1
ATOM 1089 C C . LEU A 1 153 ? 0.376 18.723 -5.426 1.00 58.16 153 LEU A C 1
ATOM 1091 O O . LEU A 1 153 ? 1.550 18.448 -5.189 1.00 58.16 153 LEU A O 1
ATOM 1095 N N . ALA A 1 154 ? -0.038 19.105 -6.640 1.00 60.62 154 ALA A N 1
ATOM 1096 C CA . ALA A 1 154 ? 0.854 19.217 -7.794 1.00 60.62 154 ALA A CA 1
ATOM 1097 C C . ALA A 1 154 ? 2.013 20.199 -7.530 1.00 60.62 154 ALA A C 1
ATOM 1099 O O . ALA A 1 154 ? 3.171 19.895 -7.817 1.00 60.62 154 ALA A O 1
ATOM 1100 N N . ARG A 1 155 ? 1.721 21.357 -6.914 1.00 62.47 155 ARG A N 1
ATOM 1101 C CA . ARG A 1 155 ? 2.732 22.361 -6.538 1.00 62.47 155 ARG A CA 1
ATOM 1102 C C . ARG A 1 155 ? 3.641 21.900 -5.400 1.00 62.47 155 ARG A C 1
ATOM 1104 O O . ARG A 1 155 ? 4.846 22.119 -5.476 1.00 62.47 155 ARG A O 1
ATOM 1111 N N . ALA A 1 156 ? 3.090 21.255 -4.372 1.00 61.91 156 ALA A N 1
ATOM 1112 C CA . ALA A 1 156 ? 3.869 20.730 -3.250 1.00 61.91 156 ALA A CA 1
ATOM 1113 C C . ALA A 1 156 ? 4.862 19.648 -3.704 1.00 61.91 156 ALA A C 1
ATOM 1115 O O . ALA A 1 156 ? 6.014 19.647 -3.280 1.00 61.91 156 ALA A O 1
ATOM 1116 N N . CYS A 1 157 ? 4.449 18.781 -4.629 1.00 61.22 157 CYS A N 1
ATOM 1117 C CA . CYS A 1 157 ? 5.352 17.829 -5.262 1.00 61.22 157 CYS A CA 1
ATOM 1118 C C . CYS A 1 157 ? 6.425 18.495 -6.132 1.00 61.22 157 CYS A C 1
ATOM 1120 O O . CYS A 1 157 ? 7.575 18.067 -6.107 1.00 61.22 157 CYS A O 1
ATOM 1122 N N . ALA A 1 158 ? 6.064 19.519 -6.915 1.00 58.06 158 ALA A N 1
ATOM 1123 C CA . ALA A 1 158 ? 7.012 20.220 -7.780 1.00 58.06 158 ALA A CA 1
ATOM 1124 C C . ALA A 1 158 ? 8.084 20.975 -6.975 1.00 58.06 158 ALA A C 1
ATOM 1126 O O . ALA A 1 158 ? 9.235 21.013 -7.387 1.00 58.06 158 ALA A O 1
ATOM 1127 N N . GLY A 1 159 ? 7.729 21.517 -5.804 1.00 48.97 159 GLY A N 1
ATOM 1128 C CA . GLY A 1 159 ? 8.678 22.139 -4.871 1.00 48.97 159 GLY A CA 1
ATOM 1129 C C . GLY A 1 159 ? 9.508 21.150 -4.039 1.00 48.97 159 GLY A C 1
ATOM 1130 O O . GLY A 1 159 ? 10.448 21.567 -3.370 1.00 48.97 159 GLY A O 1
ATOM 1131 N N . ALA A 1 160 ? 9.167 19.856 -4.066 1.00 47.00 160 ALA A N 1
ATOM 1132 C CA . ALA A 1 160 ? 9.920 18.768 -3.433 1.00 47.00 160 ALA A CA 1
ATOM 1133 C C . ALA A 1 160 ? 10.806 17.985 -4.433 1.00 47.00 160 ALA A C 1
ATOM 1135 O O . ALA A 1 160 ? 11.523 17.049 -4.046 1.00 47.00 160 ALA A O 1
ATOM 1136 N N . ALA A 1 161 ? 10.757 18.356 -5.717 1.00 41.47 161 ALA A N 1
ATOM 1137 C CA . ALA A 1 161 ? 11.711 17.921 -6.726 1.00 41.47 161 ALA A CA 1
ATOM 1138 C C . ALA A 1 161 ? 13.007 18.751 -6.580 1.00 41.47 161 ALA A C 1
ATOM 1140 O O . ALA A 1 161 ? 12.914 19.971 -6.454 1.00 41.47 161 ALA A O 1
ATOM 1141 N N . PRO A 1 162 ? 14.189 18.111 -6.516 1.00 45.31 162 PRO A N 1
ATOM 1142 C CA . PRO A 1 162 ? 15.471 18.808 -6.498 1.00 45.31 162 PRO A CA 1
ATOM 1143 C C . PRO A 1 162 ? 15.797 19.416 -7.867 1.00 45.31 162 PRO A C 1
ATOM 1145 O O . PRO A 1 162 ? 15.373 18.827 -8.890 1.00 45.31 162 PRO A O 1
#

Foldseek 3Di:
DDDDDDDDDDDDDDPPDPPDDDPVVVVVVVVCVVVVVVCVVVVVVVVVVPPDPPPVDADDDPNAHAWEWEFALQAIQGSVRDGDGQVCLVPDVVNLVVQQVCQVVLHAYEYEYEPRRPSNVVSCVVVCVVRHHPHYHYHYPPDPLCNDPDPVSSVVVVVVPD

Organism: NCBI:txid2499852